Protein AF-A0A1H9K0P7-F1 (afdb_monomer)

Sequence (102 aa):
MTIQIVPEDYNWRSETARVGEQFTLPYYSTGISIFPADDTGEIVTVTYLKKPDEDDDEGNDFTVRRDTLNSPEDTVGLPHYSLGETVCPGPDGEGATVYWLG

Secondary structure (DSSP, 8-state):
-----PPPP-EEEEEEEETTSEEEEETT-EEEEEEESSTTSSEEEEEEEE-TTS-SS-EEEEEEEEEEE-STT------TT---EEEEE-TTSS-EEEEEE-

pLDDT: mean 79.45, std 12.11, range [40.28, 94.5]

Organism: NCBI:txid1186196

Radius of gyration: 1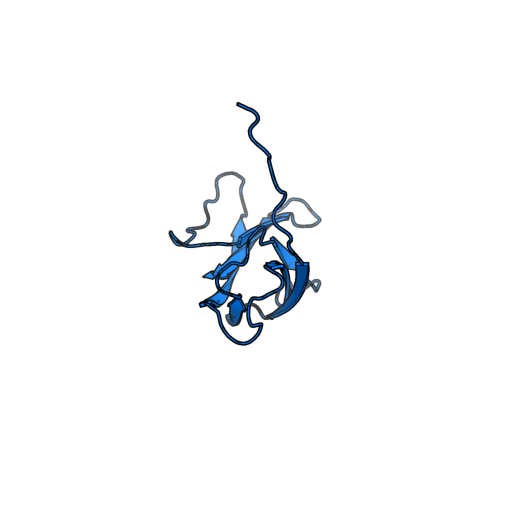5.9 Å; Cα c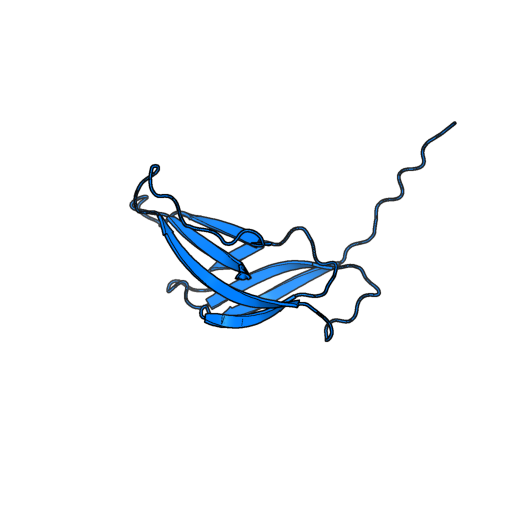ontacts (8 Å, |Δi|>4): 204; chains: 1; bounding box: 38×26×52 Å

Mean predicted aligned error: 7.86 Å

Structure (mmCIF, N/CA/C/O backbone):
data_AF-A0A1H9K0P7-F1
#
_entry.id   AF-A0A1H9K0P7-F1
#
loop_
_atom_site.group_PDB
_atom_site.id
_atom_site.type_symbol
_atom_site.label_atom_id
_atom_site.label_alt_id
_atom_site.label_comp_id
_atom_site.label_asym_id
_atom_site.label_entity_id
_atom_site.label_seq_id
_atom_site.pdbx_PDB_ins_code
_atom_site.Cartn_x
_atom_site.Cartn_y
_atom_site.Cartn_z
_atom_site.occupancy
_atom_site.B_iso_or_equiv
_atom_site.auth_seq_id
_atom_site.auth_comp_id
_atom_site.auth_asym_id
_atom_site.auth_atom_id
_atom_site.pdbx_PDB_model_num
ATOM 1 N N . MET A 1 1 ? 0.667 10.409 -41.973 1.00 40.28 1 MET A N 1
ATOM 2 C CA . MET A 1 1 ? 1.592 10.257 -40.834 1.00 40.28 1 MET A CA 1
ATOM 3 C C . MET A 1 1 ? 0.893 9.333 -39.859 1.00 40.28 1 MET A C 1
ATOM 5 O O . MET A 1 1 ? -0.194 9.679 -39.419 1.00 40.28 1 MET A O 1
ATOM 9 N N . THR A 1 2 ? 1.412 8.128 -39.648 1.00 50.88 2 THR A N 1
ATOM 10 C CA . THR A 1 2 ? 0.761 7.122 -38.798 1.00 50.88 2 THR A CA 1
ATOM 11 C C . THR A 1 2 ? 1.499 7.120 -37.471 1.00 50.88 2 THR A C 1
ATOM 13 O O . THR A 1 2 ? 2.697 6.856 -37.449 1.00 50.88 2 THR A O 1
ATOM 16 N N . ILE A 1 3 ? 0.816 7.490 -36.389 1.00 49.31 3 ILE A N 1
ATOM 17 C CA . ILE A 1 3 ? 1.378 7.421 -35.040 1.00 49.31 3 ILE A CA 1
ATOM 18 C C . ILE A 1 3 ? 1.353 5.945 -34.649 1.00 49.31 3 ILE A C 1
ATOM 20 O O . ILE A 1 3 ? 0.282 5.352 -34.529 1.00 49.31 3 ILE A O 1
ATOM 24 N N . G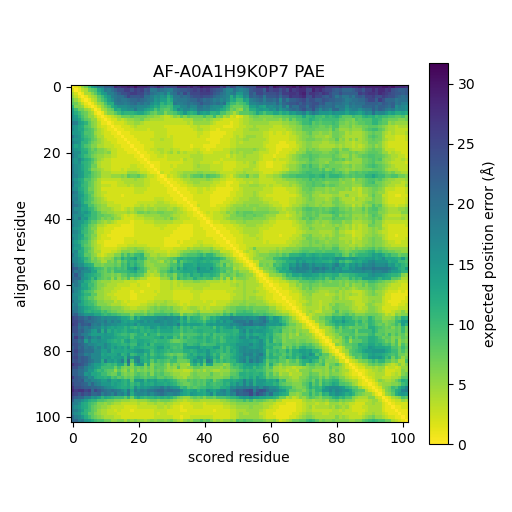LN A 1 4 ? 2.529 5.337 -34.534 1.00 50.94 4 GLN A N 1
ATOM 25 C CA . GLN A 1 4 ? 2.669 3.975 -34.039 1.00 50.94 4 GLN A CA 1
ATOM 26 C C . GLN A 1 4 ? 2.678 4.051 -32.512 1.00 50.94 4 GLN A C 1
ATOM 28 O O . GLN A 1 4 ? 3.622 4.566 -31.921 1.00 50.94 4 GLN A O 1
ATOM 33 N N . ILE A 1 5 ? 1.594 3.601 -31.883 1.00 51.72 5 ILE A N 1
ATOM 34 C CA . ILE A 1 5 ? 1.539 3.438 -30.431 1.00 51.72 5 ILE A CA 1
ATOM 35 C C . ILE A 1 5 ? 2.222 2.103 -30.138 1.00 51.72 5 ILE A C 1
ATOM 37 O O . ILE A 1 5 ? 1.664 1.049 -30.440 1.00 51.72 5 ILE A O 1
ATOM 41 N N . VAL A 1 6 ? 3.451 2.151 -29.630 1.00 61.09 6 VAL A N 1
ATOM 42 C CA . VAL A 1 6 ? 4.145 0.965 -29.118 1.00 61.09 6 VAL A CA 1
ATOM 43 C C . VAL A 1 6 ? 3.753 0.842 -27.645 1.00 61.09 6 VAL A C 1
ATOM 45 O O . VAL A 1 6 ? 4.017 1.785 -26.899 1.00 61.09 6 VAL A O 1
ATOM 48 N N . PRO A 1 7 ? 3.071 -0.235 -27.221 1.00 63.06 7 PRO A N 1
ATOM 49 C CA . PRO A 1 7 ? 2.793 -0.441 -25.807 1.00 63.06 7 PRO A CA 1
ATOM 50 C C . PRO A 1 7 ? 4.121 -0.598 -25.061 1.00 63.06 7 PRO A C 1
ATOM 52 O O . PRO A 1 7 ? 4.985 -1.358 -25.491 1.00 63.06 7 PRO A O 1
ATOM 55 N N . GLU A 1 8 ? 4.303 0.161 -23.984 1.00 67.81 8 GLU A N 1
ATOM 56 C CA . GLU A 1 8 ? 5.440 -0.031 -23.086 1.0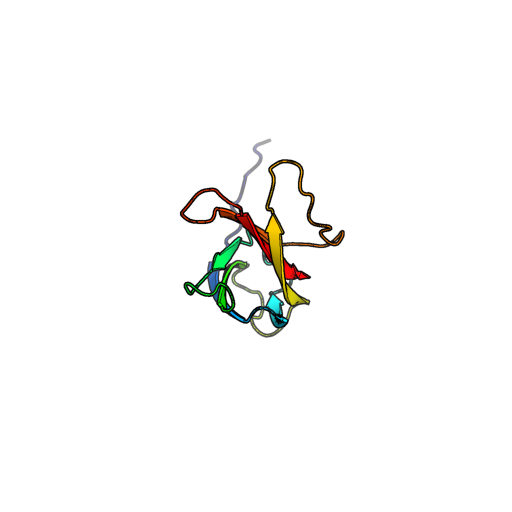0 67.81 8 GLU A CA 1
ATOM 57 C C . GLU A 1 8 ? 5.250 -1.346 -22.319 1.00 67.81 8 GLU A C 1
ATOM 59 O O . GLU A 1 8 ? 4.175 -1.596 -21.768 1.00 67.81 8 GLU A O 1
ATOM 64 N N . ASP A 1 9 ? 6.283 -2.189 -22.298 1.00 79.81 9 ASP A N 1
ATOM 65 C CA . ASP A 1 9 ? 6.255 -3.452 -21.565 1.00 79.81 9 ASP A CA 1
ATOM 66 C C . ASP A 1 9 ? 6.449 -3.188 -20.066 1.00 79.81 9 ASP A C 1
ATOM 68 O O . ASP A 1 9 ? 7.441 -2.592 -19.639 1.00 79.81 9 ASP A O 1
ATOM 72 N N . TYR A 1 10 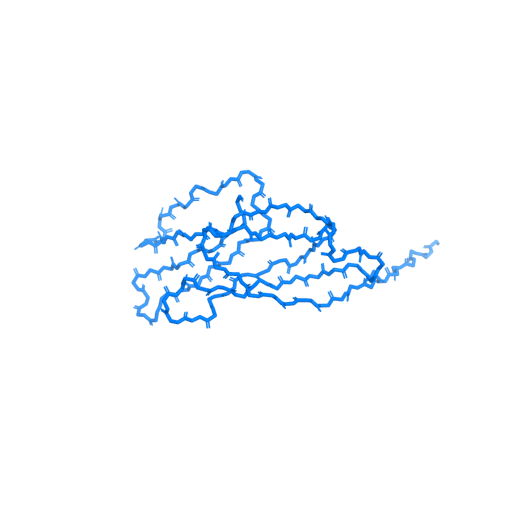? 5.496 -3.656 -19.261 1.00 80.44 10 TYR A N 1
ATOM 73 C CA . TYR A 1 10 ? 5.566 -3.634 -17.804 1.00 80.44 10 TYR A CA 1
ATOM 74 C C . TYR A 1 10 ? 5.422 -5.052 -17.253 1.00 80.44 10 TYR A C 1
ATOM 76 O O . TYR A 1 10 ? 4.581 -5.832 -17.700 1.00 80.44 10 TYR A O 1
ATOM 84 N N . ASN A 1 11 ? 6.204 -5.357 -16.226 1.00 84.56 11 ASN A N 1
ATOM 85 C CA . ASN A 1 11 ? 6.098 -6.557 -15.419 1.00 84.56 11 ASN A CA 1
ATOM 86 C C . ASN A 1 11 ? 5.260 -6.276 -14.176 1.00 84.56 11 ASN A C 1
ATOM 88 O O . ASN A 1 11 ? 5.471 -5.292 -13.467 1.00 84.56 11 ASN A O 1
ATOM 92 N N . TRP A 1 12 ? 4.336 -7.185 -13.891 1.00 86.69 12 TRP A N 1
ATOM 93 C CA . TRP A 1 12 ? 3.578 -7.177 -12.649 1.00 86.69 12 TRP A CA 1
ATOM 94 C C . TRP A 1 12 ? 4.440 -7.681 -11.486 1.00 86.69 12 TRP A C 1
ATOM 96 O O . TRP A 1 12 ? 5.048 -8.752 -11.582 1.00 86.69 12 TRP A O 1
ATOM 106 N N . ARG A 1 13 ? 4.455 -6.943 -10.372 1.00 89.19 13 ARG A N 1
ATOM 107 C CA . ARG A 1 13 ? 5.115 -7.329 -9.117 1.00 89.19 13 ARG A CA 1
ATOM 108 C C . ARG A 1 13 ? 4.168 -7.174 -7.930 1.00 89.19 13 ARG A C 1
ATOM 110 O O . ARG A 1 13 ? 3.227 -6.384 -7.957 1.00 89.19 13 ARG A O 1
ATOM 117 N N . SER A 1 14 ? 4.416 -7.981 -6.902 1.00 91.94 14 SER A N 1
ATOM 118 C CA . SER A 1 14 ? 3.635 -8.017 -5.670 1.00 91.94 14 SER A CA 1
ATOM 119 C C . SER A 1 14 ? 4.552 -8.365 -4.510 1.00 91.94 14 SER A C 1
ATOM 121 O O . SER A 1 14 ? 5.241 -9.383 -4.562 1.00 91.94 14 SER A O 1
ATOM 123 N N . GLU A 1 15 ? 4.518 -7.556 -3.461 1.00 92.06 15 GLU A N 1
ATOM 124 C CA . GLU A 1 15 ? 5.372 -7.695 -2.283 1.00 92.06 15 GLU A CA 1
ATOM 125 C C . GLU A 1 15 ? 4.574 -7.438 -1.010 1.00 92.06 15 GLU A C 1
ATOM 127 O O . GLU A 1 15 ? 3.600 -6.689 -1.017 1.00 92.06 15 GLU A O 1
ATOM 132 N N . THR A 1 16 ? 4.970 -8.066 0.094 1.00 94.19 16 THR A N 1
ATOM 133 C CA . THR A 1 16 ? 4.328 -7.859 1.396 1.00 94.19 16 THR A CA 1
ATOM 134 C C 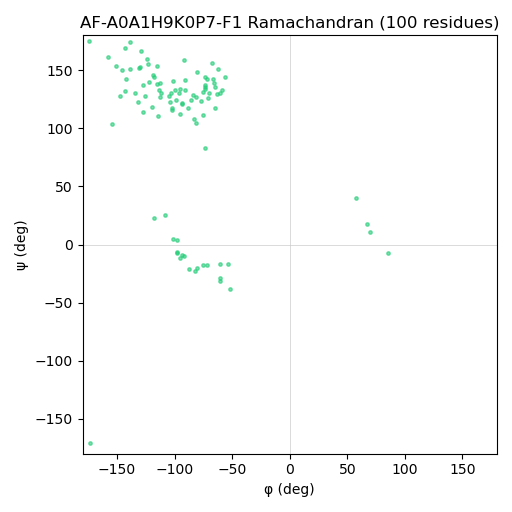. THR A 1 16 ? 5.142 -6.892 2.241 1.00 94.19 16 THR A C 1
ATOM 136 O O . THR A 1 16 ? 6.344 -7.093 2.399 1.00 94.19 16 THR A O 1
ATOM 139 N N . ALA A 1 17 ? 4.482 -5.912 2.848 1.00 92.62 17 ALA A N 1
ATOM 140 C CA . ALA A 1 17 ? 5.091 -4.934 3.741 1.00 92.62 17 ALA A CA 1
ATOM 141 C C . ALA A 1 17 ? 4.285 -4.817 5.040 1.00 92.62 17 ALA A C 1
ATOM 143 O O . ALA A 1 17 ? 3.073 -5.044 5.055 1.00 92.62 17 ALA A O 1
ATOM 144 N N . ARG A 1 18 ? 4.949 -4.453 6.139 1.00 94.50 18 ARG A N 1
ATOM 145 C CA . ARG A 1 18 ? 4.270 -4.104 7.394 1.00 94.50 18 ARG A CA 1
ATOM 146 C C . ARG A 1 18 ? 3.983 -2.611 7.440 1.00 94.50 18 ARG A C 1
ATOM 148 O O . ARG A 1 18 ? 4.808 -1.793 7.036 1.00 94.50 18 ARG A O 1
ATOM 155 N N . VAL A 1 19 ? 2.823 -2.250 7.977 1.00 92.62 19 VAL A N 1
ATOM 156 C CA . VAL A 1 19 ? 2.478 -0.853 8.251 1.00 92.62 19 VAL A CA 1
ATOM 157 C C . VAL A 1 19 ? 3.490 -0.272 9.243 1.00 92.62 19 VAL A C 1
ATOM 159 O O . VAL A 1 19 ? 3.774 -0.863 10.282 1.00 92.62 19 VAL A O 1
ATOM 162 N N . GLY A 1 20 ? 4.041 0.896 8.917 1.00 92.00 20 GLY A N 1
ATOM 163 C CA . GLY A 1 20 ? 5.072 1.571 9.705 1.00 92.00 20 GLY A CA 1
ATOM 164 C C . GLY A 1 20 ? 6.509 1.131 9.410 1.00 92.00 20 GLY A C 1
ATOM 165 O O . GLY A 1 20 ? 7.428 1.778 9.911 1.00 92.00 20 GLY A O 1
ATOM 166 N N . GLU A 1 21 ? 6.721 0.094 8.595 1.00 91.38 21 GLU A N 1
ATOM 167 C CA . GLU A 1 21 ? 8.052 -0.294 8.118 1.00 91.38 21 GLU A CA 1
ATOM 168 C C . GLU A 1 21 ? 8.392 0.373 6.777 1.00 91.38 21 GLU A C 1
ATOM 170 O O . GLU A 1 21 ? 7.517 0.836 6.036 1.00 91.38 21 GLU A O 1
ATOM 175 N N . GLN A 1 22 ? 9.695 0.446 6.499 1.00 89.88 22 GLN A N 1
ATOM 176 C CA . GLN A 1 22 ? 10.226 0.978 5.250 1.00 89.88 22 GLN A CA 1
ATOM 177 C C . GLN A 1 22 ? 9.996 -0.031 4.116 1.00 89.88 22 GLN A C 1
ATOM 179 O O . GLN A 1 22 ? 10.230 -1.227 4.280 1.00 89.88 22 GLN A O 1
ATOM 184 N N . PHE A 1 23 ? 9.547 0.469 2.972 1.00 88.88 23 PHE A N 1
ATOM 185 C CA . PHE A 1 23 ? 9.283 -0.272 1.750 1.00 88.88 23 PHE A CA 1
ATOM 186 C C . PHE A 1 23 ? 9.924 0.468 0.573 1.00 88.88 23 PHE A C 1
ATOM 188 O O . PHE A 1 23 ? 9.625 1.641 0.340 1.00 88.88 23 PHE A O 1
ATOM 195 N N . THR A 1 24 ? 10.801 -0.210 -0.163 1.00 89.38 24 THR A N 1
ATOM 196 C CA . THR A 1 24 ? 11.501 0.366 -1.315 1.00 89.38 24 THR A CA 1
ATOM 197 C C . THR A 1 24 ? 10.722 0.061 -2.586 1.00 89.38 24 THR A C 1
ATOM 199 O O . THR A 1 24 ? 10.496 -1.096 -2.924 1.00 89.38 24 THR A O 1
ATOM 202 N N . LEU A 1 25 ? 10.304 1.106 -3.298 1.00 87.56 25 LEU A N 1
ATOM 203 C CA . LEU A 1 25 ? 9.617 0.982 -4.578 1.00 87.56 25 LEU A CA 1
ATOM 204 C C . LEU A 1 25 ? 10.579 1.358 -5.721 1.00 87.56 25 LEU A C 1
ATOM 206 O O . LEU A 1 25 ? 11.117 2.471 -5.697 1.00 87.56 25 LEU A O 1
ATOM 210 N N . PRO A 1 26 ? 10.756 0.518 -6.757 1.00 87.31 26 PRO A N 1
ATOM 211 C CA . PRO A 1 26 ? 11.622 0.840 -7.894 1.00 87.31 26 PRO A CA 1
ATOM 212 C C . PRO A 1 26 ? 11.229 2.154 -8.591 1.00 87.31 26 PRO A C 1
ATOM 214 O O . PRO A 1 26 ? 10.037 2.457 -8.712 1.00 87.31 26 PRO A O 1
ATOM 217 N N . TYR A 1 27 ? 12.210 2.923 -9.083 1.00 81.12 27 TYR A N 1
ATOM 218 C CA . TYR A 1 27 ? 12.048 4.330 -9.502 1.00 81.12 27 TYR A CA 1
ATOM 219 C C . TYR A 1 27 ? 10.910 4.615 -10.494 1.00 81.12 27 TYR A C 1
ATOM 221 O O . TYR A 1 27 ? 10.248 5.647 -10.378 1.00 81.12 27 TYR A O 1
ATOM 229 N N . TYR A 1 28 ? 10.665 3.724 -11.455 1.00 78.06 28 TYR A N 1
ATOM 230 C CA . TYR A 1 28 ? 9.645 3.916 -12.499 1.00 78.06 28 TYR A CA 1
ATOM 231 C C . TYR A 1 28 ? 8.425 3.016 -12.320 1.00 78.06 28 TYR A C 1
ATOM 233 O O . TYR A 1 28 ? 7.736 2.689 -13.291 1.00 78.06 28 TYR A O 1
ATOM 241 N N . SER A 1 29 ? 8.165 2.602 -11.083 1.00 83.69 29 SER A N 1
ATOM 242 C CA . SER A 1 29 ? 6.968 1.840 -10.759 1.00 83.69 29 SER A CA 1
ATOM 243 C C . SER A 1 29 ? 5.711 2.686 -10.965 1.00 83.69 29 SER A C 1
ATOM 245 O O . SER A 1 29 ? 5.667 3.871 -10.633 1.00 83.69 29 SER A O 1
ATOM 247 N N . THR A 1 30 ? 4.669 2.079 -11.521 1.00 84.69 30 THR A N 1
ATOM 248 C CA . THR A 1 30 ? 3.370 2.722 -11.751 1.00 84.69 30 THR A CA 1
ATOM 249 C C . THR A 1 30 ? 2.223 1.769 -11.426 1.00 84.69 30 THR A C 1
ATOM 251 O O . THR A 1 30 ? 2.454 0.603 -11.115 1.00 84.69 30 THR A O 1
ATOM 254 N N . GLY A 1 31 ? 0.979 2.254 -11.468 1.00 84.81 31 GLY A N 1
ATOM 255 C CA . GLY A 1 31 ? -0.203 1.434 -11.183 1.00 84.81 31 GLY A CA 1
ATOM 256 C C . GLY A 1 31 ? -0.162 0.789 -9.795 1.00 84.81 31 GLY A C 1
ATOM 257 O O . GLY A 1 31 ? -0.488 -0.387 -9.662 1.00 84.81 31 GLY A O 1
ATOM 258 N N . ILE A 1 32 ? 0.306 1.536 -8.793 1.00 87.12 32 ILE A N 1
ATOM 259 C CA . ILE A 1 32 ? 0.531 1.028 -7.440 1.00 87.12 32 ILE A CA 1
ATOM 260 C C . ILE A 1 32 ? -0.813 0.837 -6.737 1.00 87.12 32 ILE A C 1
ATOM 262 O O . ILE A 1 32 ? -1.662 1.728 -6.754 1.00 87.12 32 ILE A O 1
ATOM 266 N N . SER A 1 33 ? -0.989 -0.306 -6.082 1.00 88.25 33 SER A N 1
ATOM 267 C CA . SER A 1 33 ? -2.150 -0.590 -5.245 1.00 88.25 33 SER A CA 1
ATOM 268 C C . SER A 1 33 ? -1.749 -1.380 -4.004 1.00 88.25 33 SER A C 1
ATOM 270 O O . SER A 1 33 ? -0.859 -2.229 -4.066 1.00 88.25 33 SER A O 1
ATOM 272 N N . ILE A 1 34 ? -2.383 -1.079 -2.870 1.00 90.75 34 ILE A N 1
ATOM 273 C CA . ILE A 1 34 ? -1.996 -1.567 -1.544 1.00 90.75 34 ILE A CA 1
ATOM 274 C C . ILE A 1 34 ? -3.209 -2.206 -0.872 1.00 90.75 34 ILE A C 1
ATOM 276 O O . ILE A 1 34 ? -4.161 -1.522 -0.520 1.00 90.75 34 ILE A O 1
ATOM 280 N N . PHE A 1 35 ? -3.178 -3.511 -0.638 1.00 89.12 35 PHE A N 1
ATOM 281 C CA . PHE A 1 35 ? -4.302 -4.219 -0.021 1.00 89.12 35 PHE A CA 1
ATOM 282 C C . PHE A 1 35 ? -3.900 -4.863 1.300 1.00 89.12 35 PHE A C 1
ATOM 284 O O . PHE A 1 35 ? -2.773 -5.340 1.403 1.00 89.12 35 PHE A O 1
ATOM 291 N N . PRO A 1 36 ? -4.788 -4.942 2.304 1.00 89.81 36 PRO A N 1
ATOM 292 C CA . PRO A 1 36 ? -4.513 -5.714 3.508 1.00 89.81 36 PRO A CA 1
ATOM 293 C C . P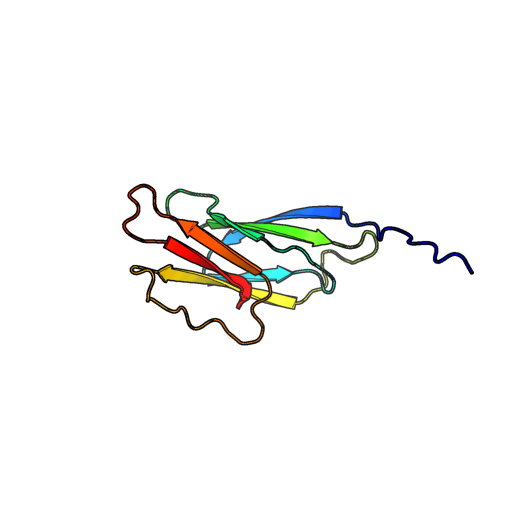RO A 1 36 ? -4.242 -7.179 3.141 1.00 89.81 36 PRO A C 1
ATOM 295 O O . PRO A 1 36 ? -4.958 -7.781 2.341 1.00 89.81 36 PRO A O 1
ATOM 298 N N . ALA A 1 37 ? -3.175 -7.738 3.705 1.00 89.88 37 ALA A N 1
ATOM 299 C CA . ALA A 1 37 ? -2.800 -9.143 3.557 1.00 89.88 37 ALA A CA 1
ATOM 300 C C . ALA A 1 37 ? -3.316 -10.006 4.721 1.00 89.88 37 ALA A C 1
ATOM 302 O O . ALA A 1 37 ? -3.249 -11.233 4.652 1.00 89.88 37 ALA A O 1
ATOM 303 N N . ASP A 1 38 ? -3.802 -9.373 5.791 1.00 87.62 38 ASP A N 1
ATOM 304 C CA . ASP A 1 38 ? -4.348 -10.017 6.978 1.00 87.62 38 ASP A CA 1
ATOM 305 C C . ASP A 1 38 ? -5.555 -9.253 7.550 1.00 87.62 38 ASP A C 1
ATOM 307 O O . ASP A 1 38 ? -5.842 -8.119 7.166 1.00 87.62 38 ASP A O 1
ATOM 311 N N . ASP A 1 39 ? -6.257 -9.881 8.496 1.00 83.00 39 ASP A N 1
ATOM 312 C CA . ASP A 1 39 ? -7.470 -9.318 9.108 1.00 83.00 39 ASP A CA 1
ATOM 313 C C . ASP A 1 39 ? -7.176 -8.146 10.059 1.00 83.00 39 ASP A C 1
ATOM 315 O O . ASP A 1 39 ? -8.074 -7.387 10.421 1.00 83.00 39 ASP A O 1
ATOM 319 N N . THR A 1 40 ? -5.922 -8.004 10.501 1.00 85.19 40 THR A N 1
ATOM 320 C CA . THR A 1 40 ? -5.507 -6.903 11.383 1.00 85.19 40 THR A CA 1
ATOM 321 C C . THR A 1 40 ? -5.225 -5.622 10.603 1.00 85.19 40 THR A C 1
ATOM 323 O O . THR A 1 40 ? -5.267 -4.525 11.165 1.00 85.19 40 THR A O 1
ATOM 326 N N . GLY A 1 41 ? -4.924 -5.753 9.308 1.00 84.25 41 GLY A N 1
ATOM 327 C CA . GLY A 1 41 ? -4.508 -4.651 8.462 1.00 84.25 41 GLY A CA 1
ATOM 328 C C . GLY A 1 41 ? -3.138 -4.084 8.839 1.00 84.25 41 GLY A C 1
ATOM 329 O O . GLY A 1 41 ? -2.862 -2.940 8.481 1.00 84.25 41 GLY A O 1
ATOM 330 N N . GLU A 1 42 ? -2.322 -4.826 9.596 1.00 91.44 42 GLU A N 1
ATOM 331 C CA . GLU A 1 42 ? -0.934 -4.478 9.939 1.00 91.44 42 GLU A CA 1
ATOM 332 C C . GLU A 1 42 ? 0.048 -4.968 8.868 1.00 91.44 42 GLU A C 1
ATOM 334 O O . GLU A 1 42 ? 1.159 -4.446 8.757 1.00 91.44 42 GLU A O 1
ATOM 339 N N . ILE A 1 43 ? -0.353 -5.960 8.067 1.00 94.25 43 ILE A N 1
ATOM 340 C CA . ILE A 1 43 ? 0.406 -6.442 6.914 1.00 94.25 43 ILE A CA 1
ATOM 341 C C . ILE A 1 43 ? -0.382 -6.100 5.655 1.00 94.25 43 ILE A C 1
ATOM 343 O O . ILE A 1 43 ? -1.580 -6.362 5.564 1.00 94.25 43 ILE A O 1
ATOM 347 N N . VAL A 1 44 ? 0.298 -5.538 4.662 1.00 92.56 44 VAL A N 1
ATOM 348 C CA . VAL A 1 44 ? -0.277 -5.213 3.358 1.00 92.56 44 VAL A CA 1
ATOM 349 C C . VAL A 1 44 ? 0.492 -5.895 2.237 1.00 92.56 44 VAL A C 1
ATOM 351 O O . VAL A 1 44 ? 1.675 -6.200 2.364 1.00 92.56 44 VAL A O 1
ATOM 354 N N . THR A 1 45 ? -0.184 -6.103 1.117 1.00 94.12 45 THR A N 1
ATOM 355 C CA . THR A 1 45 ? 0.408 -6.458 -0.166 1.00 94.12 45 THR A CA 1
ATOM 356 C C . THR A 1 45 ? 0.447 -5.211 -1.039 1.00 94.12 45 THR A C 1
ATOM 358 O O . THR A 1 45 ? -0.602 -4.662 -1.378 1.00 94.12 45 THR A O 1
ATOM 361 N N . VAL A 1 46 ? 1.647 -4.772 -1.408 1.00 91.12 46 VAL A N 1
ATOM 362 C CA . VAL A 1 46 ? 1.884 -3.703 -2.378 1.00 91.12 46 VAL A CA 1
ATOM 363 C C . VAL A 1 46 ? 2.073 -4.342 -3.749 1.00 91.12 46 VAL A C 1
ATOM 365 O O . VAL A 1 46 ? 2.947 -5.183 -3.951 1.00 91.12 46 VAL A O 1
ATOM 368 N N . THR A 1 47 ? 1.233 -3.948 -4.695 1.00 91.12 47 THR A N 1
ATOM 369 C CA . THR A 1 47 ? 1.262 -4.397 -6.088 1.00 91.12 47 THR A CA 1
ATOM 370 C C . THR A 1 47 ? 1.578 -3.223 -6.991 1.00 91.12 47 THR A C 1
ATOM 372 O O . THR A 1 47 ? 1.088 -2.122 -6.751 1.00 91.12 47 THR A O 1
ATOM 375 N N . TYR A 1 48 ? 2.423 -3.431 -7.996 1.00 89.25 48 TYR A N 1
ATOM 376 C CA . TYR A 1 48 ? 2.841 -2.369 -8.907 1.00 89.25 48 TYR A CA 1
ATOM 377 C C . TYR A 1 48 ? 3.336 -2.929 -10.244 1.00 89.25 48 TYR A C 1
ATOM 379 O O . TYR A 1 48 ? 3.671 -4.109 -10.386 1.00 89.25 48 TYR A O 1
ATOM 387 N N . LEU A 1 49 ? 3.367 -2.052 -11.245 1.00 88.56 49 LEU A N 1
ATOM 388 C CA . LEU A 1 49 ? 3.901 -2.299 -12.577 1.00 88.56 49 LEU A CA 1
ATOM 389 C C . LEU A 1 49 ? 5.318 -1.736 -12.669 1.00 88.56 49 LEU A C 1
ATOM 391 O O . LEU A 1 49 ? 5.518 -0.543 -12.457 1.00 88.56 49 LEU A O 1
ATOM 395 N N . LYS A 1 50 ? 6.284 -2.579 -13.032 1.00 86.62 50 LYS A N 1
ATOM 396 C CA . LYS A 1 50 ? 7.709 -2.241 -13.144 1.00 86.62 50 LYS A CA 1
ATOM 397 C C . LYS A 1 50 ? 8.204 -2.419 -14.582 1.00 86.62 50 LYS A C 1
ATOM 399 O O . LYS A 1 50 ? 7.796 -3.363 -15.248 1.00 86.62 50 LYS A O 1
ATOM 404 N N . LYS A 1 51 ? 9.119 -1.575 -15.066 1.00 82.56 51 LYS A N 1
ATOM 405 C CA . LYS A 1 51 ? 9.780 -1.793 -16.368 1.00 82.56 51 LYS A CA 1
ATOM 406 C C . LYS A 1 51 ? 10.781 -2.969 -16.315 1.00 82.56 51 LYS A C 1
ATOM 408 O O . LYS A 1 51 ? 11.451 -3.137 -15.299 1.00 82.56 51 LYS A O 1
ATOM 413 N N . PRO A 1 52 ? 10.897 -3.789 -17.376 1.00 78.44 52 PRO A N 1
ATOM 414 C CA . PRO A 1 52 ? 11.687 -5.024 -17.366 1.00 78.44 52 PRO A CA 1
ATOM 415 C C . PRO A 1 52 ? 13.185 -4.853 -17.095 1.00 78.44 52 PRO A C 1
ATOM 417 O O . PRO A 1 52 ? 13.778 -5.766 -16.530 1.00 78.44 52 PRO A O 1
ATOM 420 N N . ASP A 1 53 ? 13.768 -3.708 -17.451 1.00 78.81 53 ASP A N 1
ATOM 421 C CA . ASP A 1 53 ? 15.211 -3.449 -17.325 1.00 78.81 53 ASP A CA 1
ATOM 422 C C . ASP A 1 53 ? 15.598 -2.658 -16.064 1.00 78.81 53 ASP A C 1
ATOM 424 O O . ASP A 1 53 ? 16.760 -2.299 -15.893 1.00 78.81 53 ASP A O 1
ATOM 428 N N . GLU A 1 54 ? 14.639 -2.356 -15.189 1.00 74.50 54 GLU A N 1
ATOM 429 C CA . GLU A 1 54 ? 14.915 -1.633 -13.946 1.00 74.50 54 GLU A CA 1
ATOM 430 C C . GLU A 1 54 ? 15.467 -2.578 -12.876 1.00 74.50 54 GLU A C 1
ATOM 432 O O . GLU A 1 54 ? 15.085 -3.750 -12.820 1.00 74.50 54 GLU A O 1
ATOM 437 N N . ASP A 1 55 ? 16.334 -2.072 -12.001 1.00 73.56 55 ASP A N 1
ATOM 438 C CA . ASP A 1 55 ? 16.858 -2.844 -10.873 1.00 73.56 55 ASP A CA 1
ATOM 439 C C . ASP A 1 55 ? 15.777 -3.003 -9.785 1.00 73.56 55 ASP A C 1
ATOM 441 O O . ASP A 1 55 ? 14.887 -2.164 -9.643 1.00 73.56 55 ASP A O 1
ATOM 445 N N . ASP A 1 56 ? 15.734 -4.156 -9.115 1.00 69.31 56 ASP A N 1
ATOM 446 C CA . ASP A 1 56 ? 14.835 -4.385 -7.970 1.00 69.31 56 ASP A CA 1
ATOM 447 C C . ASP A 1 56 ? 15.447 -3.773 -6.685 1.00 69.31 56 ASP A C 1
ATOM 449 O O . ASP A 1 56 ? 14.706 -3.456 -5.759 1.00 69.31 56 ASP A O 1
ATOM 453 N N . ASP A 1 57 ? 16.768 -3.535 -6.654 1.00 69.38 57 ASP A N 1
ATOM 454 C CA . ASP A 1 57 ? 17.499 -3.050 -5.473 1.00 69.38 57 ASP A CA 1
ATOM 455 C C . ASP A 1 57 ? 17.663 -1.513 -5.416 1.00 69.38 57 ASP A C 1
ATOM 457 O O . ASP A 1 57 ? 18.101 -0.968 -4.399 1.00 69.38 57 ASP A O 1
ATOM 461 N N . GLU A 1 58 ? 17.308 -0.791 -6.485 1.00 77.38 58 GLU A N 1
ATOM 462 C CA . GLU A 1 58 ? 17.346 0.676 -6.541 1.00 77.38 58 GLU A CA 1
ATOM 463 C C . GLU A 1 58 ? 15.936 1.272 -6.630 1.00 77.38 58 GLU A C 1
ATOM 465 O O . GLU A 1 58 ? 15.140 0.945 -7.515 1.00 77.38 58 GLU A O 1
ATOM 470 N N . GLY A 1 59 ? 15.619 2.203 -5.729 1.00 83.56 59 GLY A N 1
ATOM 471 C CA . GLY A 1 59 ? 14.290 2.791 -5.682 1.00 83.56 59 GLY A CA 1
ATOM 472 C C . GLY A 1 59 ? 14.139 3.949 -4.710 1.00 83.56 59 GLY A C 1
ATOM 473 O O . GLY A 1 59 ? 15.100 4.484 -4.156 1.00 83.56 59 GLY A O 1
ATOM 474 N N . ASN A 1 60 ? 12.888 4.353 -4.532 1.00 85.38 60 ASN A N 1
ATOM 475 C CA . ASN A 1 60 ? 12.494 5.316 -3.520 1.00 85.38 60 ASN A CA 1
ATOM 476 C C . ASN A 1 60 ? 11.998 4.568 -2.288 1.00 85.38 60 ASN A C 1
ATOM 478 O O . ASN A 1 60 ? 11.128 3.701 -2.388 1.00 85.38 60 ASN A O 1
ATOM 482 N N . ASP A 1 61 ? 12.516 4.953 -1.131 1.00 88.69 61 ASP A N 1
ATOM 483 C CA . ASP A 1 61 ? 12.051 4.420 0.135 1.00 88.69 61 ASP A CA 1
ATOM 484 C C . ASP A 1 61 ? 10.818 5.172 0.624 1.00 88.69 61 ASP A C 1
ATOM 486 O O . ASP A 1 61 ? 10.829 6.396 0.768 1.00 88.69 61 ASP A O 1
ATOM 490 N N . PHE A 1 62 ? 9.783 4.413 0.952 1.00 88.19 62 PHE A N 1
ATOM 491 C CA . PHE A 1 62 ? 8.549 4.907 1.539 1.00 88.19 62 PHE A CA 1
ATOM 492 C C . PHE A 1 62 ? 8.269 4.193 2.852 1.00 88.19 62 PHE A C 1
ATOM 494 O O . PHE A 1 62 ? 8.759 3.099 3.105 1.00 88.19 62 PHE A O 1
ATOM 501 N N . THR A 1 63 ? 7.439 4.790 3.694 1.00 90.75 63 THR A N 1
ATOM 502 C CA . THR A 1 63 ? 6.816 4.088 4.818 1.00 90.75 63 THR A CA 1
ATOM 503 C C . THR A 1 63 ? 5.370 3.788 4.464 1.00 90.75 63 THR A C 1
ATOM 505 O O . THR A 1 63 ? 4.631 4.695 4.079 1.00 90.75 63 THR A O 1
ATOM 508 N N . VAL A 1 64 ? 4.927 2.542 4.635 1.00 90.56 64 VAL A N 1
ATOM 509 C CA . VAL A 1 64 ? 3.497 2.227 4.499 1.00 90.56 64 VAL A CA 1
ATOM 510 C C . VAL A 1 64 ? 2.744 2.825 5.683 1.00 90.56 64 VAL A C 1
ATOM 512 O O . VAL A 1 64 ? 3.059 2.558 6.844 1.00 90.56 64 VAL A O 1
ATOM 515 N N . ARG A 1 65 ? 1.721 3.623 5.396 1.00 90.56 65 ARG A N 1
ATOM 516 C CA . ARG A 1 65 ? 0.865 4.283 6.383 1.00 90.56 65 ARG A CA 1
ATOM 517 C C . ARG A 1 65 ? -0.561 3.759 6.285 1.00 90.56 65 ARG A C 1
ATOM 519 O O . ARG A 1 65 ? -0.989 3.281 5.235 1.00 90.56 65 ARG A O 1
ATOM 526 N N . ARG A 1 66 ? -1.274 3.846 7.407 1.00 89.50 66 ARG A N 1
ATOM 527 C CA . ARG A 1 66 ? -2.667 3.425 7.552 1.00 89.50 66 ARG A CA 1
ATOM 528 C C . ARG A 1 66 ? -3.450 4.500 8.290 1.00 89.50 66 ARG A C 1
ATOM 530 O O . ARG A 1 66 ? -3.060 4.878 9.393 1.00 89.50 66 ARG A O 1
ATOM 537 N N . ASP A 1 67 ? -4.586 4.883 7.726 1.00 88.50 67 ASP A N 1
ATOM 538 C CA . ASP A 1 67 ? -5.572 5.771 8.337 1.00 88.50 67 ASP A CA 1
ATOM 539 C C . ASP A 1 67 ? -6.976 5.156 8.269 1.00 88.50 67 ASP A C 1
ATOM 541 O O . ASP A 1 67 ? -7.209 4.156 7.587 1.00 88.50 67 ASP A O 1
ATOM 545 N N . THR A 1 68 ? -7.923 5.722 9.017 1.00 85.31 68 THR A N 1
ATOM 546 C CA . THR A 1 68 ? -9.320 5.262 9.051 1.00 85.31 68 THR A CA 1
ATOM 547 C C . THR A 1 68 ? -10.264 6.416 8.748 1.00 85.31 68 THR A C 1
ATOM 549 O O . THR A 1 68 ? -10.203 7.460 9.393 1.00 85.31 68 THR A O 1
ATOM 552 N N . LEU A 1 69 ? -11.146 6.196 7.779 1.00 83.06 69 LEU A N 1
ATOM 553 C CA . LEU A 1 69 ? -12.288 7.035 7.444 1.00 83.06 69 LEU A CA 1
ATOM 554 C C . LEU A 1 69 ? -13.514 6.472 8.166 1.00 83.06 69 LEU A C 1
ATOM 556 O O . LEU A 1 69 ? -13.970 5.379 7.843 1.00 83.06 69 LEU A O 1
ATOM 560 N N . ASN A 1 70 ? -14.047 7.195 9.142 1.00 80.88 70 ASN A N 1
ATOM 561 C CA . ASN A 1 70 ? -15.232 6.807 9.917 1.00 80.88 70 ASN A CA 1
ATOM 562 C C . ASN A 1 70 ? -16.515 7.471 9.388 1.00 80.88 70 ASN A C 1
ATOM 564 O O . ASN A 1 70 ? -17.615 7.178 9.848 1.00 80.88 70 ASN A O 1
ATOM 568 N N . SER A 1 71 ? -16.385 8.394 8.436 1.00 72.44 71 SER A N 1
ATOM 569 C CA . SER A 1 71 ? -17.489 9.106 7.797 1.00 72.44 71 SER A CA 1
ATOM 570 C C . SER A 1 71 ? -17.153 9.385 6.330 1.00 72.44 71 SER A C 1
ATOM 572 O O . SER A 1 71 ? -15.984 9.595 6.010 1.00 72.44 71 SER A O 1
ATOM 574 N N . PRO A 1 72 ? -18.142 9.458 5.419 1.00 65.31 72 PRO A N 1
ATOM 575 C CA . PRO A 1 72 ? -17.921 9.942 4.053 1.00 65.31 72 PRO A CA 1
ATOM 576 C C . PRO A 1 72 ? -17.404 11.391 3.983 1.00 65.31 72 PRO A C 1
ATOM 578 O O . PRO A 1 72 ? -16.913 11.805 2.937 1.00 65.31 72 PRO A O 1
ATOM 581 N N . GLU A 1 73 ? -17.523 12.161 5.069 1.00 67.75 73 GLU A N 1
ATOM 582 C CA . GLU A 1 73 ? -16.957 13.512 5.188 1.00 67.75 73 GLU A CA 1
ATOM 583 C C . GLU A 1 73 ? -15.541 13.521 5.789 1.00 67.75 73 GLU A C 1
ATOM 585 O O . GLU A 1 73 ? -14.875 14.560 5.768 1.00 67.75 73 GLU A O 1
ATOM 590 N N . ASP A 1 74 ? -15.062 12.385 6.314 1.00 71.50 74 ASP A N 1
ATOM 591 C CA . ASP A 1 74 ? -13.703 12.301 6.838 1.00 71.50 74 ASP A CA 1
ATOM 592 C C . ASP A 1 74 ? -12.706 12.490 5.695 1.00 71.50 74 ASP A C 1
ATOM 594 O O . ASP A 1 74 ? -12.838 11.941 4.602 1.00 71.50 74 ASP A O 1
ATOM 598 N N . THR A 1 75 ? -11.686 13.301 5.955 1.00 68.00 75 THR A N 1
ATOM 599 C CA . THR A 1 75 ? -10.611 13.563 5.001 1.00 68.00 75 THR A CA 1
ATOM 600 C C . THR A 1 75 ? -9.300 13.119 5.629 1.00 68.00 75 THR A C 1
ATOM 602 O O . THR A 1 75 ? -8.897 13.647 6.666 1.00 68.00 75 THR A O 1
ATOM 605 N N . VAL A 1 76 ? -8.624 12.151 5.013 1.00 68.31 76 VAL A N 1
ATOM 606 C CA . VAL A 1 76 ? -7.264 11.770 5.413 1.00 68.31 76 VAL A CA 1
ATOM 607 C C . VAL A 1 76 ? -6.285 12.754 4.780 1.00 68.31 76 VAL A C 1
ATOM 609 O O . VAL A 1 76 ? -6.318 13.000 3.575 1.00 68.31 76 VAL A O 1
ATOM 612 N N . GLY A 1 77 ? -5.424 13.349 5.606 1.00 64.88 77 GLY A N 1
ATOM 613 C CA . GLY A 1 77 ? -4.370 14.253 5.156 1.00 64.88 77 GLY A CA 1
ATOM 614 C C . GLY A 1 77 ? -3.243 13.488 4.470 1.00 64.88 77 GLY A C 1
ATOM 615 O O . GLY A 1 77 ? -2.238 13.180 5.103 1.00 64.88 77 GLY A O 1
ATOM 616 N N . LEU A 1 78 ? -3.410 13.186 3.184 1.00 68.12 78 LEU A N 1
ATOM 617 C CA . LEU A 1 78 ? -2.387 12.522 2.380 1.00 68.12 78 LEU A CA 1
ATOM 618 C C . LEU A 1 78 ? -1.249 1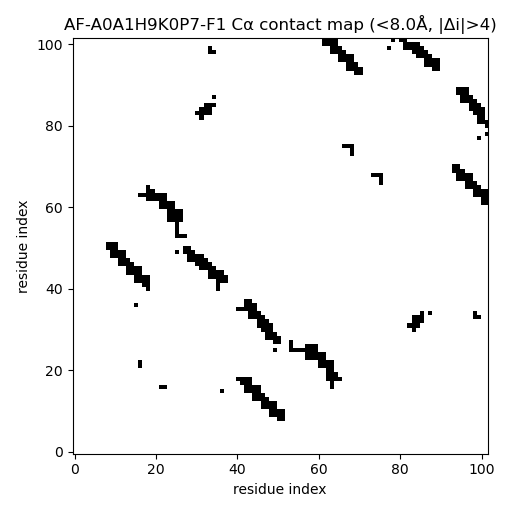3.506 2.057 1.00 68.12 78 LEU A C 1
ATOM 620 O O . LEU A 1 78 ? -1.514 14.662 1.702 1.00 68.12 78 LEU A O 1
ATOM 624 N N . PRO A 1 79 ? 0.026 13.094 2.143 1.00 65.56 79 PRO A N 1
ATOM 625 C CA . PRO A 1 79 ? 1.119 13.933 1.689 1.00 65.56 79 PRO A CA 1
ATOM 626 C C . PRO A 1 79 ? 1.007 14.199 0.190 1.00 65.56 79 PRO A C 1
ATOM 628 O O . PRO A 1 79 ? 0.548 13.359 -0.581 1.00 65.56 79 PRO A O 1
ATOM 631 N N . HIS A 1 80 ? 1.526 15.354 -0.234 1.00 56.84 80 HIS A N 1
ATOM 632 C CA . HIS A 1 80 ? 1.541 15.793 -1.636 1.00 56.84 80 HIS A CA 1
ATOM 633 C C . HIS A 1 80 ? 2.166 14.790 -2.622 1.00 56.84 80 HIS A C 1
ATOM 635 O O . HIS A 1 80 ? 1.961 14.927 -3.824 1.00 56.84 80 HIS A O 1
ATOM 641 N N . TYR A 1 81 ? 2.930 13.815 -2.130 1.00 57.22 81 TYR A N 1
ATOM 642 C CA . TYR A 1 81 ? 3.638 12.825 -2.936 1.00 57.22 81 TYR A CA 1
ATOM 643 C C . TYR A 1 81 ? 3.169 11.396 -2.671 1.00 57.22 81 TYR A C 1
ATOM 645 O O . TYR A 1 81 ? 3.932 10.466 -2.906 1.00 57.22 81 TYR A O 1
ATOM 653 N N . SER A 1 82 ? 1.952 11.188 -2.163 1.00 61.41 82 SER A N 1
ATOM 654 C CA . SER A 1 82 ? 1.458 9.821 -2.032 1.00 61.41 82 SER A CA 1
ATOM 655 C C . SER A 1 82 ? 1.287 9.189 -3.418 1.00 61.41 82 SER A C 1
ATOM 657 O O . SER A 1 82 ? 0.530 9.690 -4.249 1.00 61.41 82 SER A O 1
ATOM 659 N N . LEU A 1 83 ? 2.043 8.122 -3.689 1.00 64.50 83 LEU A N 1
ATOM 660 C CA . LEU A 1 83 ? 2.101 7.475 -5.008 1.00 64.50 83 LEU A CA 1
ATOM 661 C C . LEU A 1 83 ? 1.210 6.231 -5.131 1.00 64.50 83 LEU A C 1
ATOM 663 O O . LEU A 1 83 ? 1.062 5.698 -6.226 1.00 64.50 83 LEU A O 1
ATOM 667 N N . GLY A 1 84 ? 0.590 5.774 -4.047 1.00 64.38 84 GLY A N 1
ATOM 668 C CA . GLY A 1 84 ? -0.288 4.610 -4.069 1.00 64.38 84 GLY A CA 1
ATO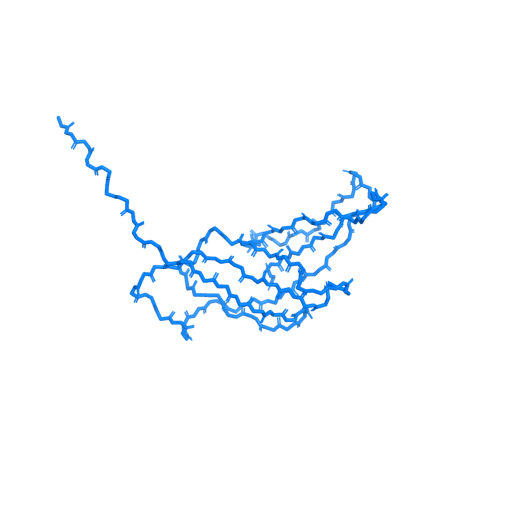M 669 C C . GLY A 1 84 ? -1.292 4.710 -2.944 1.00 64.38 84 GLY A C 1
ATOM 670 O O . GLY A 1 84 ? -0.923 4.488 -1.801 1.00 64.38 84 GLY A O 1
ATOM 671 N N . GLU A 1 85 ? -2.528 5.071 -3.265 1.00 72.50 85 GLU A N 1
ATOM 672 C CA . GLU A 1 85 ? -3.650 5.034 -2.331 1.00 72.50 85 GLU A CA 1
ATOM 673 C C . GLU A 1 85 ? -4.475 3.787 -2.619 1.00 72.50 85 GLU A C 1
ATOM 675 O O . GLU A 1 85 ? -4.707 3.416 -3.774 1.00 72.50 85 GLU A O 1
ATOM 680 N N . THR A 1 86 ? -4.958 3.127 -1.577 1.00 75.31 86 THR A N 1
ATOM 681 C CA . THR A 1 86 ? -6.037 2.159 -1.732 1.00 75.31 86 THR A CA 1
ATOM 682 C C . THR A 1 86 ? -6.964 2.227 -0.529 1.00 75.31 86 THR A C 1
ATOM 684 O O . THR A 1 86 ? -6.527 2.228 0.623 1.00 75.31 86 THR A O 1
ATOM 687 N N . VAL A 1 87 ? -8.261 2.291 -0.821 1.00 77.62 87 VAL A N 1
ATOM 688 C CA . VAL A 1 87 ? -9.333 2.367 0.170 1.00 77.62 87 VAL A CA 1
ATOM 689 C C . VAL A 1 87 ? -9.997 1.000 0.273 1.00 77.62 87 VAL A C 1
ATOM 691 O O . VAL A 1 87 ? -10.501 0.470 -0.717 1.00 77.62 87 VAL A O 1
ATOM 694 N N . CYS A 1 88 ? -10.011 0.440 1.478 1.00 74.44 88 CYS A N 1
ATOM 695 C CA . CYS A 1 88 ? -10.655 -0.829 1.792 1.00 74.44 88 CYS A CA 1
ATOM 696 C C . CYS A 1 88 ? -11.825 -0.578 2.755 1.00 74.44 88 CYS A C 1
ATOM 698 O O . CYS A 1 88 ? -11.586 -0.207 3.905 1.00 74.44 88 CYS A O 1
ATOM 700 N N . PRO A 1 89 ? -13.088 -0.747 2.328 1.00 71.06 89 PRO A N 1
ATOM 701 C CA . PRO A 1 89 ? -14.223 -0.624 3.235 1.00 71.06 89 PRO A CA 1
ATOM 702 C C . PRO A 1 89 ? -14.205 -1.750 4.278 1.00 71.06 89 PRO A C 1
ATOM 704 O O . PRO A 1 89 ? -13.869 -2.893 3.965 1.00 71.06 89 PRO A O 1
ATOM 707 N N . GLY A 1 90 ? -14.588 -1.429 5.512 1.00 69.25 90 GLY A N 1
ATOM 708 C CA . GLY A 1 90 ? -14.798 -2.413 6.566 1.00 69.25 90 GLY A CA 1
ATOM 709 C C . GLY A 1 90 ? -16.006 -3.317 6.271 1.00 69.25 90 GLY A C 1
ATOM 710 O O . GLY A 1 90 ? -16.918 -2.909 5.545 1.00 69.25 90 GLY A O 1
ATOM 711 N N . PRO A 1 91 ? -16.047 -4.533 6.844 1.00 68.19 91 PRO A N 1
ATOM 712 C CA . PRO A 1 91 ? -17.067 -5.544 6.542 1.00 68.19 91 PRO A CA 1
ATOM 713 C C . PRO A 1 91 ? -18.500 -5.088 6.854 1.00 68.19 91 PRO A C 1
ATOM 715 O O . PRO A 1 91 ? -19.428 -5.466 6.140 1.00 68.19 91 PRO A O 1
ATOM 718 N N . ASP A 1 92 ? -18.670 -4.238 7.868 1.00 72.12 92 ASP A N 1
ATOM 719 C CA . ASP A 1 92 ? -19.977 -3.781 8.352 1.00 72.12 92 ASP A CA 1
ATOM 720 C C . ASP A 1 92 ? -20.356 -2.373 7.856 1.00 72.12 92 ASP A C 1
ATOM 722 O O . ASP A 1 92 ? -21.388 -1.824 8.238 1.00 72.12 92 ASP A O 1
ATOM 726 N N . GLY A 1 93 ? -19.532 -1.767 6.991 1.00 64.00 93 GLY A N 1
ATOM 727 C CA . GLY A 1 93 ? -19.788 -0.433 6.437 1.00 64.00 93 GLY A CA 1
ATOM 728 C C . GLY A 1 93 ? -19.655 0.722 7.438 1.00 64.00 93 GLY A C 1
ATOM 729 O O . GLY A 1 93 ? -20.024 1.846 7.107 1.00 64.00 93 GLY A O 1
ATOM 730 N N . GLU A 1 94 ? -19.125 0.467 8.639 1.00 68.25 94 GLU A N 1
ATOM 731 C CA . GLU A 1 94 ? -18.927 1.478 9.692 1.00 68.25 94 GLU A CA 1
ATOM 732 C C . GLU A 1 94 ? -17.743 2.422 9.415 1.00 68.25 94 GLU A C 1
ATOM 734 O O . GLU A 1 94 ? -17.673 3.510 9.980 1.00 68.25 94 GLU A O 1
ATOM 739 N N . GLY A 1 95 ? -16.831 2.036 8.519 1.00 76.19 95 GLY A N 1
ATOM 740 C CA . GLY A 1 95 ? -15.690 2.851 8.114 1.00 76.19 95 GLY A CA 1
ATOM 741 C C . GLY A 1 95 ? -14.900 2.220 6.971 1.00 76.19 95 GLY A C 1
ATOM 742 O O . GLY A 1 95 ? -15.184 1.099 6.547 1.00 76.19 95 GLY A O 1
ATOM 743 N N . ALA A 1 96 ? -13.906 2.938 6.461 1.00 83.31 96 ALA A N 1
ATOM 744 C CA . ALA A 1 96 ? -12.959 2.444 5.472 1.00 83.31 96 ALA A CA 1
ATOM 745 C C . ALA A 1 96 ? -11.526 2.678 5.949 1.00 83.31 96 ALA A C 1
ATOM 747 O O . ALA A 1 96 ? -11.186 3.740 6.468 1.00 83.31 96 ALA A O 1
ATOM 748 N N . THR A 1 97 ? -10.669 1.687 5.759 1.00 86.50 97 THR A N 1
ATOM 749 C CA . THR A 1 97 ? -9.240 1.805 6.022 1.00 86.50 97 THR A CA 1
ATOM 750 C C . THR A 1 97 ? -8.538 2.261 4.753 1.00 86.50 97 THR A C 1
ATOM 752 O O . THR A 1 97 ? -8.779 1.722 3.673 1.00 86.50 97 THR A O 1
ATOM 755 N N . VAL A 1 98 ? -7.671 3.260 4.881 1.00 87.88 98 VAL A N 1
ATOM 756 C CA . VAL A 1 98 ? -6.888 3.805 3.770 1.00 87.88 98 VAL A CA 1
ATOM 757 C C . VAL A 1 98 ? -5.430 3.459 3.989 1.00 87.88 98 VAL A C 1
ATOM 759 O O . VAL A 1 98 ? -4.889 3.712 5.066 1.00 87.88 98 VAL A O 1
ATOM 762 N N . TYR A 1 99 ? -4.797 2.907 2.959 1.00 88.94 99 TYR A N 1
ATOM 763 C CA . TYR A 1 99 ? -3.370 2.616 2.944 1.00 88.94 99 TYR A CA 1
ATOM 764 C C . TYR A 1 99 ? -2.662 3.501 1.933 1.00 88.94 99 TYR A C 1
ATOM 766 O O . TYR A 1 99 ? -3.177 3.708 0.831 1.00 88.94 99 TYR A O 1
ATOM 774 N N . TRP A 1 100 ? -1.482 3.998 2.304 1.00 88.88 100 TRP A N 1
ATOM 775 C CA . TRP A 1 100 ? -0.700 4.859 1.427 1.00 88.88 100 TRP A CA 1
ATOM 776 C C . TRP A 1 100 ? 0.816 4.773 1.637 1.00 88.88 100 TRP A C 1
ATOM 778 O O . TRP A 1 100 ? 1.284 4.442 2.726 1.00 88.88 100 TRP A O 1
ATOM 788 N N . LEU A 1 101 ? 1.586 5.069 0.581 1.00 87.94 101 LEU A N 1
ATOM 789 C CA . LEU A 1 101 ? 3.047 5.233 0.643 1.00 87.94 101 LEU A CA 1
ATOM 790 C C . LEU A 1 101 ? 3.402 6.668 1.040 1.00 87.94 101 LEU A C 1
ATOM 792 O O . LEU A 1 101 ? 2.947 7.612 0.381 1.00 87.94 101 LEU A O 1
ATOM 796 N N . GLY A 1 102 ? 4.183 6.813 2.112 1.00 80.06 102 GLY A N 1
ATOM 797 C CA . GLY A 1 102 ? 4.453 8.078 2.795 1.00 80.06 102 GLY A CA 1
ATOM 798 C C . GLY A 1 102 ? 5.886 8.370 3.163 1.00 80.06 102 GLY A C 1
ATOM 799 O O . GLY A 1 102 ? 6.702 7.424 3.172 1.00 80.06 102 GLY A O 1
#

Solvent-accessible surface area (backbone atoms only — not comparable to full-atom values): 6138 Å² total; per-residue (Å²): 138,81,86,80,83,74,82,81,71,62,41,84,48,74,47,78,47,46,58,74,38,82,44,74,44,39,78,74,53,40,82,40,39,44,41,68,70,47,95,83,57,51,36,30,35,44,31,32,33,32,50,82,88,60,60,87,89,49,56,48,79,25,29,34,42,78,51,76,33,69,46,96,82,55,76,82,89,70,62,98,73,55,73,26,68,27,79,44,71,43,98,82,70,68,31,29,41,36,30,34,40,86

Foldseek 3Di:
DDDDDDDQDWDKDKDKDFAQDKDFDFAPWAPWEWAQPDPVSRMIIIITIHHPPTDPPDGDIWGKHKDKAQDPPDDDPDPPPWRYWDWAADPVNRIIMIITTD